Protein AF-A0A3R9RUP5-F1 (afdb_monomer_lite)

InterPro domains:
  IPR029063 S-adenosyl-L-methionine-dependent methyltransferase superfamily [SSF53335] (45-100)

pLDDT: mean 88.04, std 11.32, range [50.66, 97.75]

Secondary structure (DSSP, 8-state):
-EEEEEGGGHHHHHHHHHHHHTTT---EEEEES--SHHHHHH--SSEEEEETTEEEEEETTEEEPPTHHHHHHHHTT--HHHHHHHHHTTTTSPP-----

Foldseek 3Di:
DEEEEEPVCVVLVVVVQVVCVVVVHHYDYDYDNDDDLVVLCVVQDWYWYQDPVGIFTHHRSDTDDPCVVVCVVVVVPDDPVRVVVCVVVVVVDDDPDDDD

Radius of gyration: 17.99 Å; chains: 1; bounding box: 48×37×36 Å

Sequence (100 aa):
MHMYFEVDFQEQAQHYQAVLHSRGVTVDLQPIEKLNARFLRLNPDLALCVDENGLWLSANGMKMQPDWKAEIPRLKRASLKSEMIARACQLGEKPVLVDA

Organism: Acinetobacter baumannii (NCBI:txid470)

Structure (mmCIF, N/CA/C/O backbone):
data_AF-A0A3R9RUP5-F1
#
_entry.id   AF-A0A3R9RUP5-F1
#
loop_
_atom_site.group_PDB
_atom_site.id
_atom_site.type_symbol
_atom_site.label_atom_id
_atom_site.label_alt_id
_atom_site.label_comp_id
_atom_site.label_asym_id
_atom_site.label_entity_id
_atom_site.label_seq_id
_atom_site.pdbx_PDB_ins_code
_atom_site.Cartn_x
_atom_site.Cartn_y
_atom_site.Cartn_z
_atom_site.occupancy
_atom_site.B_iso_or_equiv
_atom_site.auth_seq_id
_atom_site.auth_comp_id
_atom_site.auth_asym_id
_atom_site.auth_atom_id
_atom_site.pdbx_PDB_model_num
ATOM 1 N N . MET A 1 1 ? 5.775 -9.198 6.602 1.00 88.94 1 MET A N 1
ATOM 2 C CA . MET A 1 1 ? 5.273 -8.445 5.420 1.00 88.94 1 MET A CA 1
ATOM 3 C C . MET A 1 1 ? 6.171 -7.236 5.263 1.00 88.94 1 MET A C 1
ATOM 5 O O . MET A 1 1 ? 6.443 -6.609 6.275 1.00 88.94 1 MET A O 1
ATOM 9 N N . HIS A 1 2 ? 6.646 -6.911 4.063 1.00 95.81 2 HIS A N 1
ATOM 10 C CA . HIS A 1 2 ? 7.578 -5.790 3.884 1.00 95.81 2 HIS A CA 1
ATOM 11 C C . HIS A 1 2 ? 6.851 -4.452 3.734 1.00 95.81 2 HIS A C 1
ATOM 13 O O . HIS A 1 2 ? 5.769 -4.396 3.149 1.00 95.81 2 HIS A O 1
ATOM 19 N N . MET A 1 3 ? 7.456 -3.383 4.250 1.00 97.12 3 MET A N 1
ATOM 20 C CA . MET A 1 3 ? 7.076 -1.999 3.971 1.00 97.12 3 MET A CA 1
ATOM 21 C C . MET A 1 3 ? 8.266 -1.257 3.380 1.00 97.12 3 MET A C 1
ATOM 23 O O . MET A 1 3 ? 9.240 -0.989 4.082 1.00 97.12 3 MET A O 1
ATOM 27 N N . TYR A 1 4 ? 8.162 -0.917 2.101 1.00 97.50 4 TYR A N 1
ATOM 28 C CA . TYR A 1 4 ? 9.166 -0.135 1.393 1.00 97.50 4 TYR A CA 1
ATOM 29 C C . TYR A 1 4 ? 8.923 1.361 1.578 1.00 97.50 4 TYR A C 1
ATOM 31 O O . TYR A 1 4 ? 7.787 1.822 1.482 1.00 97.50 4 TYR A O 1
ATOM 39 N N . PHE A 1 5 ? 9.977 2.130 1.817 1.00 97.44 5 PHE A N 1
ATOM 40 C CA . PHE A 1 5 ? 9.887 3.584 1.954 1.00 97.44 5 PHE A CA 1
ATOM 41 C C . PHE A 1 5 ? 11.204 4.242 1.548 1.00 97.44 5 PHE A C 1
ATOM 43 O O . PHE A 1 5 ? 12.274 3.663 1.732 1.00 97.44 5 PHE A O 1
ATOM 50 N N . GLU A 1 6 ? 11.128 5.448 0.992 1.00 97.12 6 GLU A N 1
ATOM 51 C CA . GLU A 1 6 ? 12.314 6.291 0.803 1.00 97.12 6 GLU A CA 1
ATOM 52 C C . GLU A 1 6 ? 12.716 6.905 2.149 1.00 97.12 6 GLU A C 1
ATOM 54 O O . GLU A 1 6 ? 11.858 7.133 3.002 1.00 97.12 6 GLU A O 1
ATOM 59 N N . VAL A 1 7 ? 14.014 7.154 2.357 1.00 94.50 7 VAL A N 1
ATOM 60 C CA . VAL A 1 7 ? 14.570 7.597 3.656 1.00 94.50 7 VAL A CA 1
ATOM 61 C C . VAL A 1 7 ? 13.874 8.856 4.189 1.00 94.50 7 VAL A C 1
ATOM 63 O O . VAL A 1 7 ? 13.637 8.960 5.392 1.00 94.50 7 VAL A O 1
ATOM 66 N N . ASP A 1 8 ? 13.448 9.750 3.295 1.00 96.44 8 ASP A N 1
ATOM 67 C CA . ASP A 1 8 ? 12.707 10.972 3.628 1.00 96.44 8 ASP A CA 1
ATOM 68 C C . ASP A 1 8 ? 11.365 10.699 4.342 1.00 96.44 8 ASP A C 1
ATOM 70 O O . ASP A 1 8 ? 10.857 11.557 5.061 1.00 96.44 8 ASP A O 1
ATOM 74 N N . PHE A 1 9 ? 10.802 9.492 4.206 1.00 97.00 9 PHE A N 1
ATOM 75 C CA . PHE A 1 9 ? 9.533 9.077 4.819 1.00 97.00 9 PHE A CA 1
ATOM 76 C C . PHE A 1 9 ? 9.710 8.131 6.017 1.00 97.00 9 PHE A C 1
ATOM 78 O O . PHE A 1 9 ? 8.756 7.467 6.434 1.00 97.00 9 PHE A O 1
ATOM 85 N N . GLN A 1 10 ? 10.911 8.048 6.596 1.00 96.69 10 GLN A N 1
ATOM 86 C CA . GLN A 1 10 ? 11.211 7.119 7.689 1.00 96.69 10 GLN A CA 1
ATOM 87 C C . GLN A 1 10 ? 10.294 7.293 8.910 1.00 96.69 10 GLN A C 1
ATOM 89 O O . GLN A 1 10 ? 9.775 6.301 9.425 1.00 96.69 10 GLN A O 1
ATOM 94 N N . GLU A 1 11 ? 10.065 8.526 9.371 1.00 97.19 11 GLU A N 1
ATOM 95 C CA . GLU A 1 11 ? 9.184 8.784 10.523 1.00 97.19 11 GLU A CA 1
ATOM 96 C C . GLU A 1 11 ? 7.753 8.300 10.256 1.00 97.19 11 GLU A C 1
ATOM 98 O O . GLU A 1 11 ? 7.114 7.682 11.111 1.00 97.19 11 GLU A O 1
ATOM 103 N N . GLN A 1 12 ? 7.261 8.514 9.0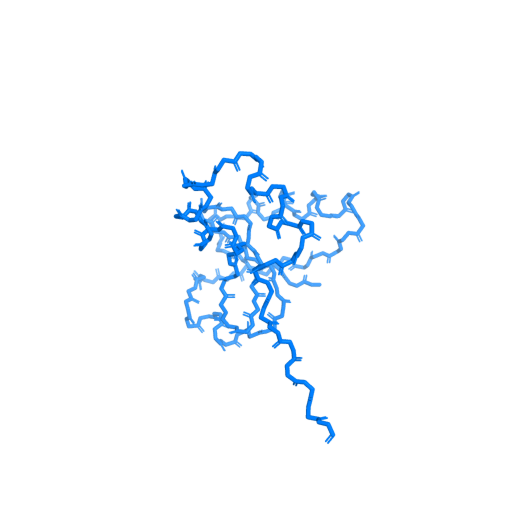35 1.00 97.00 12 GLN A N 1
ATOM 104 C CA . GLN A 1 12 ? 5.933 8.081 8.621 1.00 97.00 12 GLN A CA 1
ATOM 105 C C . GLN A 1 12 ? 5.836 6.551 8.523 1.00 97.00 12 GLN A C 1
ATOM 107 O O . GLN A 1 12 ? 4.840 5.965 8.954 1.00 97.00 12 GLN A O 1
ATOM 112 N N . ALA A 1 13 ? 6.878 5.885 8.022 1.00 97.38 13 ALA A N 1
ATOM 113 C CA . ALA A 1 13 ? 6.952 4.428 7.987 1.00 97.38 13 ALA A CA 1
ATOM 114 C C . ALA A 1 13 ? 6.945 3.820 9.401 1.00 97.38 13 ALA A C 1
ATOM 116 O O . ALA A 1 13 ? 6.189 2.884 9.667 1.00 97.38 13 ALA A O 1
ATOM 117 N N . GLN A 1 14 ? 7.705 4.396 10.338 1.00 97.75 14 GLN A N 1
ATOM 118 C CA . GLN A 1 14 ? 7.698 3.987 11.748 1.00 97.75 14 GLN A CA 1
ATOM 119 C C . GLN A 1 14 ? 6.332 4.212 12.407 1.00 97.75 14 GLN A C 1
ATOM 121 O O . GLN A 1 14 ? 5.836 3.337 13.122 1.00 97.75 14 GLN A O 1
ATOM 126 N N . HIS A 1 15 ? 5.683 5.345 12.122 1.00 97.75 15 HIS A N 1
ATOM 127 C CA . HIS A 1 15 ? 4.324 5.610 12.584 1.00 97.75 15 HIS A CA 1
ATOM 128 C C . HIS A 1 15 ? 3.351 4.518 12.112 1.00 97.75 15 HIS A C 1
ATOM 130 O O . HIS A 1 15 ? 2.648 3.917 12.929 1.00 97.75 15 HIS A O 1
ATOM 136 N N . TYR A 1 16 ? 3.339 4.201 10.813 1.00 97.50 16 TYR A N 1
ATOM 137 C CA . TYR A 1 16 ? 2.466 3.153 10.282 1.00 97.50 16 TYR A CA 1
ATOM 138 C C . TYR A 1 16 ? 2.818 1.761 10.809 1.00 97.50 16 TYR A C 1
ATOM 140 O O . TYR A 1 16 ? 1.906 0.981 11.084 1.00 97.50 16 TYR A O 1
ATOM 148 N N . GLN A 1 17 ? 4.100 1.453 11.015 1.00 97.62 17 GLN A N 1
ATOM 149 C CA . GLN A 1 17 ? 4.519 0.200 11.641 1.00 97.62 17 GLN A CA 1
ATOM 150 C C . GLN A 1 17 ? 3.918 0.056 13.046 1.00 97.62 17 GLN A C 1
ATOM 152 O O . GLN A 1 17 ? 3.330 -0.981 13.347 1.00 97.62 17 GLN A O 1
ATOM 157 N N . ALA A 1 18 ? 3.989 1.095 13.884 1.00 97.50 18 ALA A N 1
ATOM 158 C CA . ALA A 1 18 ? 3.409 1.073 15.228 1.00 97.50 18 ALA A CA 1
ATOM 159 C C . ALA A 1 18 ? 1.877 0.915 15.198 1.00 97.50 18 ALA A C 1
ATOM 161 O O . ALA A 1 18 ? 1.303 0.106 15.936 1.00 97.50 18 ALA A O 1
ATOM 162 N N . VAL A 1 19 ? 1.208 1.645 14.300 1.00 97.50 19 VAL A N 1
ATOM 163 C CA . VAL A 1 19 ? -0.244 1.568 14.073 1.00 97.50 19 VAL A CA 1
ATOM 164 C C . VAL A 1 19 ? -0.663 0.157 13.639 1.00 97.50 19 VAL A C 1
ATOM 166 O O . VAL A 1 19 ? -1.655 -0.369 14.151 1.00 97.50 19 VAL A O 1
ATOM 169 N N . LEU A 1 20 ? 0.078 -0.489 12.740 1.00 96.31 20 LEU A N 1
ATOM 170 C CA . LEU A 1 20 ? -0.200 -1.857 12.289 1.00 96.31 20 LEU A CA 1
ATOM 171 C C . LEU A 1 20 ? 0.107 -2.891 13.376 1.00 96.31 20 LEU A C 1
ATOM 173 O O . LEU A 1 20 ? -0.713 -3.775 13.625 1.00 96.31 20 LEU A O 1
ATOM 177 N N . HIS A 1 21 ? 1.209 -2.718 14.101 1.00 97.06 21 HIS A N 1
ATOM 178 C CA . HIS A 1 21 ? 1.582 -3.588 15.211 1.00 97.06 21 HIS A CA 1
ATOM 179 C C . HIS A 1 21 ? 0.514 -3.592 16.315 1.00 97.06 21 HIS A C 1
ATOM 181 O O . HIS A 1 21 ? 0.119 -4.655 16.787 1.00 97.06 21 HIS A O 1
ATOM 187 N N . SER A 1 22 ? -0.052 -2.428 16.666 1.00 96.94 22 SER A N 1
ATOM 188 C CA . SER A 1 22 ? -1.178 -2.342 17.619 1.00 96.94 22 SER A CA 1
ATOM 189 C C . SER A 1 22 ? -2.439 -3.107 17.186 1.00 96.94 22 SER A C 1
ATOM 191 O O . SER A 1 22 ? -3.294 -3.402 18.017 1.00 96.94 22 SER A O 1
ATOM 193 N N . ARG A 1 23 ? -2.552 -3.451 15.896 1.00 96.38 23 ARG A N 1
ATOM 194 C CA . ARG A 1 23 ? -3.637 -4.259 15.316 1.00 96.38 23 ARG A CA 1
ATOM 195 C C . ARG A 1 23 ? -3.232 -5.722 15.093 1.00 96.38 23 ARG A C 1
ATOM 197 O O . ARG A 1 23 ? -3.961 -6.454 14.432 1.00 96.38 23 ARG A O 1
ATOM 204 N N . GLY A 1 24 ? -2.080 -6.144 15.618 1.00 96.06 24 GLY A N 1
ATOM 205 C CA . GLY A 1 24 ? -1.556 -7.504 15.473 1.00 96.06 24 GLY A CA 1
ATOM 206 C C . GLY A 1 24 ? -0.905 -7.788 14.117 1.00 96.06 24 GLY A C 1
ATOM 207 O O . GLY A 1 24 ? -0.717 -8.950 13.769 1.00 96.06 24 GLY A O 1
ATOM 208 N N . VAL A 1 25 ? -0.570 -6.753 13.339 1.00 95.19 25 VAL A N 1
ATOM 209 C CA . VAL A 1 25 ? 0.081 -6.902 12.033 1.00 95.19 25 VAL A CA 1
ATOM 210 C C . VAL A 1 25 ? 1.563 -6.560 12.151 1.00 95.19 25 VAL A C 1
ATOM 212 O O . VAL A 1 25 ? 1.929 -5.406 12.372 1.00 95.19 25 VAL A O 1
ATOM 215 N N . THR A 1 26 ? 2.424 -7.558 11.955 1.00 95.25 26 THR A N 1
ATOM 216 C CA . THR A 1 26 ? 3.882 -7.378 11.952 1.00 95.25 26 THR A CA 1
ATOM 217 C C . THR A 1 26 ? 4.381 -7.007 10.561 1.00 95.25 26 THR A C 1
ATOM 219 O O . THR A 1 26 ? 4.098 -7.693 9.571 1.00 95.25 26 THR A O 1
ATOM 222 N N . VAL A 1 27 ? 5.148 -5.920 10.490 1.00 95.69 27 VAL A N 1
ATOM 223 C CA . VAL A 1 27 ? 5.681 -5.384 9.238 1.00 95.69 27 VAL A CA 1
ATOM 224 C C . VAL A 1 27 ? 7.156 -5.052 9.388 1.00 95.69 27 VAL A C 1
ATOM 226 O O . VAL A 1 27 ? 7.555 -4.391 10.348 1.00 95.69 27 VAL A O 1
ATOM 229 N N . ASP A 1 28 ? 7.939 -5.481 8.407 1.00 96.94 28 ASP A N 1
ATOM 230 C CA . ASP A 1 28 ? 9.379 -5.283 8.340 1.00 96.94 28 ASP A CA 1
ATOM 231 C C . ASP A 1 28 ? 9.669 -4.042 7.498 1.00 96.94 28 ASP A C 1
ATOM 233 O O . ASP A 1 28 ? 9.365 -3.996 6.303 1.00 96.94 28 ASP A O 1
ATOM 237 N N . LEU A 1 29 ? 10.246 -3.024 8.132 1.00 97.44 29 LEU A N 1
ATOM 238 C CA . LEU A 1 29 ? 10.644 -1.786 7.473 1.00 97.44 29 LEU A CA 1
ATOM 239 C C . LEU A 1 29 ? 11.843 -2.044 6.553 1.00 97.44 29 LEU A C 1
ATOM 241 O O . LEU A 1 29 ? 12.851 -2.598 6.987 1.00 97.44 29 LEU A O 1
ATOM 245 N N . GLN A 1 30 ? 11.727 -1.649 5.287 1.00 97.12 30 GLN A N 1
ATOM 246 C CA . GLN A 1 30 ? 12.758 -1.790 4.261 1.00 97.12 30 GLN A CA 1
ATOM 247 C C . GLN A 1 30 ? 13.024 -0.422 3.608 1.00 97.12 30 GLN A C 1
ATOM 249 O O . GLN A 1 30 ? 12.276 -0.025 2.709 1.00 97.12 30 GLN A O 1
ATOM 254 N N . PRO A 1 31 ? 14.052 0.325 4.050 1.00 96.62 31 PRO A N 1
ATOM 255 C CA . PRO A 1 31 ? 14.422 1.574 3.398 1.00 96.62 31 PRO A CA 1
ATOM 256 C C . PRO A 1 31 ? 14.952 1.288 1.988 1.00 96.62 31 PRO A C 1
ATOM 258 O O . PRO A 1 31 ? 15.732 0.357 1.782 1.00 96.62 31 PRO A O 1
ATOM 261 N N . ILE A 1 32 ? 14.529 2.091 1.016 1.00 96.12 32 ILE A N 1
ATOM 262 C CA . ILE A 1 32 ? 14.929 1.981 -0.389 1.00 96.12 32 ILE A CA 1
ATOM 263 C C . ILE A 1 32 ? 15.362 3.342 -0.932 1.00 96.12 32 ILE A C 1
ATOM 265 O O . ILE A 1 32 ? 14.980 4.383 -0.407 1.00 96.12 32 ILE A O 1
ATOM 269 N N . GLU A 1 33 ? 16.144 3.340 -2.011 1.00 94.19 33 GLU A N 1
ATOM 270 C CA . GLU A 1 33 ? 16.607 4.587 -2.634 1.00 94.19 33 GLU A CA 1
ATOM 271 C C . GLU A 1 33 ? 15.479 5.357 -3.321 1.00 94.19 33 GLU A C 1
ATOM 273 O O . GLU A 1 33 ? 15.445 6.581 -3.262 1.00 94.19 33 GLU A O 1
ATOM 278 N N . LYS A 1 34 ? 14.593 4.650 -4.036 1.00 94.69 34 LYS A N 1
ATOM 279 C CA . LYS A 1 34 ? 13.520 5.280 -4.808 1.00 94.69 34 LYS A CA 1
ATOM 280 C C . LYS A 1 34 ? 12.356 4.341 -5.081 1.00 94.69 34 LYS A C 1
ATOM 282 O O . LYS A 1 34 ? 12.521 3.293 -5.713 1.00 94.69 34 LYS A O 1
ATOM 287 N N . LEU A 1 35 ? 11.156 4.773 -4.724 1.00 93.62 35 LEU A N 1
ATOM 288 C CA . LEU A 1 35 ? 9.913 4.053 -4.932 1.00 93.62 35 LEU A CA 1
ATOM 289 C C . LEU A 1 35 ? 9.301 4.415 -6.291 1.00 93.62 35 LEU A C 1
ATOM 291 O O . LEU A 1 35 ? 8.544 5.371 -6.442 1.00 93.62 35 LEU A O 1
ATOM 295 N N . ASN A 1 36 ? 9.612 3.627 -7.320 1.00 93.50 36 ASN A N 1
ATOM 296 C CA . ASN A 1 36 ? 9.135 3.867 -8.685 1.00 93.50 36 ASN A CA 1
ATOM 297 C C . ASN A 1 36 ? 8.603 2.593 -9.366 1.00 93.50 36 ASN A C 1
ATOM 299 O O . ASN A 1 36 ? 8.743 1.479 -8.863 1.00 93.50 36 ASN A O 1
ATOM 303 N N . ALA A 1 37 ? 8.021 2.744 -10.560 1.00 91.50 37 ALA A N 1
ATOM 304 C CA . ALA A 1 37 ? 7.461 1.625 -11.325 1.00 91.50 37 ALA A CA 1
ATOM 305 C C . ALA A 1 37 ? 8.495 0.548 -11.711 1.00 91.50 37 ALA A C 1
ATOM 307 O O . ALA A 1 37 ? 8.131 -0.593 -11.986 1.00 91.50 37 ALA A O 1
ATOM 308 N N . ARG A 1 38 ? 9.791 0.882 -11.777 1.00 94.94 38 ARG A N 1
ATOM 309 C CA . ARG A 1 38 ? 10.847 -0.118 -11.985 1.00 94.94 38 ARG A CA 1
ATOM 310 C C . ARG A 1 38 ? 11.072 -0.926 -10.708 1.00 94.94 38 ARG A C 1
ATOM 312 O O . ARG A 1 38 ? 11.102 -2.145 -10.799 1.00 94.94 38 ARG A O 1
ATOM 319 N N . PHE A 1 39 ? 11.182 -0.264 -9.557 1.00 95.12 39 PHE A N 1
ATOM 320 C CA . PHE A 1 39 ? 11.327 -0.922 -8.259 1.00 95.12 39 PHE A CA 1
ATOM 321 C C . PHE A 1 39 ? 10.172 -1.892 -7.991 1.00 95.12 39 PHE A C 1
ATOM 323 O O . PHE A 1 39 ? 10.412 -3.052 -7.674 1.00 95.12 39 PHE A O 1
ATOM 330 N N . LEU A 1 40 ? 8.931 -1.444 -8.202 1.00 92.94 40 LEU A N 1
ATOM 331 C CA . LEU A 1 40 ? 7.747 -2.274 -7.978 1.00 92.94 40 LEU A CA 1
ATOM 332 C C . LEU A 1 40 ? 7.750 -3.509 -8.886 1.00 92.94 40 LEU A C 1
ATOM 334 O O . LEU A 1 40 ? 7.558 -4.616 -8.410 1.00 92.94 40 LEU A O 1
ATOM 338 N N . ARG A 1 41 ? 8.060 -3.365 -10.180 1.00 93.50 41 ARG A N 1
ATOM 339 C CA . ARG A 1 41 ? 8.156 -4.520 -11.094 1.00 93.50 41 ARG A CA 1
ATOM 340 C C . ARG A 1 41 ? 9.231 -5.537 -10.698 1.00 93.50 41 ARG A C 1
ATOM 342 O O . ARG A 1 41 ? 9.088 -6.703 -11.042 1.00 93.50 41 ARG A O 1
ATOM 349 N N . LEU A 1 42 ? 10.289 -5.105 -10.008 1.00 94.31 42 LEU A N 1
ATOM 350 C CA . LEU A 1 42 ? 11.327 -5.994 -9.473 1.00 94.31 42 LEU A CA 1
ATOM 351 C C . LEU A 1 42 ? 10.928 -6.650 -8.143 1.00 94.31 42 LEU A C 1
ATOM 353 O O . LEU A 1 42 ? 11.526 -7.654 -7.775 1.00 94.31 42 LEU A O 1
ATOM 357 N N . ASN A 1 43 ? 9.918 -6.113 -7.454 1.00 92.25 43 ASN A N 1
ATOM 358 C CA . ASN A 1 43 ? 9.381 -6.624 -6.194 1.00 92.25 43 ASN A CA 1
ATOM 359 C C . ASN A 1 43 ? 7.862 -6.841 -6.350 1.00 92.25 43 ASN A C 1
ATOM 361 O O . ASN A 1 43 ? 7.069 -6.054 -5.829 1.00 92.25 43 ASN A O 1
ATOM 365 N N . PRO A 1 44 ? 7.437 -7.851 -7.135 1.00 89.94 44 PRO A N 1
ATOM 366 C CA . PRO A 1 44 ? 6.033 -8.037 -7.494 1.00 89.94 44 PRO A CA 1
ATOM 367 C C . PRO A 1 44 ? 5.173 -8.597 -6.353 1.00 89.94 44 PRO A C 1
ATOM 369 O O . P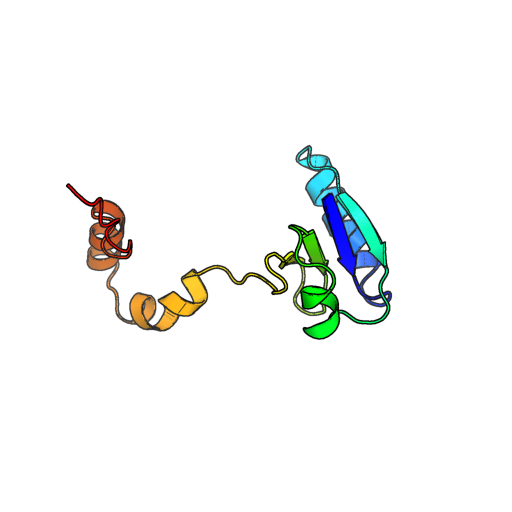RO A 1 44 ? 3.946 -8.604 -6.476 1.00 89.94 44 PRO A O 1
ATOM 372 N N . ASP A 1 45 ? 5.796 -9.064 -5.275 1.00 92.38 45 ASP A N 1
ATOM 373 C CA . ASP A 1 45 ? 5.111 -9.650 -4.130 1.00 92.38 45 ASP A CA 1
ATOM 374 C C . ASP A 1 45 ? 4.240 -8.629 -3.387 1.00 92.38 45 ASP A C 1
ATOM 376 O O . ASP A 1 45 ? 4.384 -7.411 -3.519 1.00 92.38 45 ASP A O 1
ATOM 380 N N . LEU A 1 46 ? 3.308 -9.145 -2.585 1.00 91.31 46 LEU A N 1
ATOM 381 C CA . LEU A 1 46 ? 2.449 -8.324 -1.743 1.00 91.31 46 LEU A CA 1
ATOM 382 C C . LEU A 1 46 ? 3.282 -7.599 -0.675 1.00 91.31 46 LEU A C 1
ATOM 384 O O . LEU A 1 46 ? 3.845 -8.225 0.226 1.00 91.31 46 LEU A O 1
ATOM 388 N N . ALA A 1 47 ? 3.302 -6.274 -0.741 1.00 94.25 47 ALA A N 1
ATOM 389 C CA . ALA A 1 47 ? 4.028 -5.423 0.193 1.00 94.25 47 ALA A CA 1
ATOM 390 C C . ALA A 1 47 ? 3.277 -4.117 0.466 1.00 94.25 47 ALA A C 1
ATOM 392 O O . ALA A 1 47 ? 2.387 -3.712 -0.285 1.00 94.25 47 ALA A O 1
ATOM 393 N N . LEU A 1 48 ? 3.661 -3.428 1.534 1.00 95.81 48 LEU A N 1
ATOM 394 C CA . LEU A 1 48 ? 3.274 -2.047 1.785 1.00 95.81 48 LEU A CA 1
ATOM 395 C C . LEU A 1 48 ? 4.323 -1.092 1.218 1.00 95.81 48 LEU A C 1
ATOM 397 O O . LEU A 1 48 ? 5.500 -1.431 1.096 1.00 95.81 48 LEU A O 1
ATOM 401 N N . CYS A 1 49 ? 3.897 0.118 0.889 1.00 95.19 49 CYS A N 1
ATOM 402 C CA . CYS A 1 49 ? 4.778 1.192 0.459 1.00 95.19 49 CYS A CA 1
ATOM 403 C C . CYS A 1 49 ? 4.380 2.499 1.141 1.00 95.19 49 CYS A C 1
ATOM 405 O O . CYS A 1 49 ? 3.188 2.768 1.278 1.00 95.19 49 CYS A O 1
ATOM 407 N N . VAL A 1 50 ? 5.355 3.320 1.521 1.00 95.50 50 VAL A N 1
ATOM 408 C CA . VAL A 1 50 ? 5.124 4.677 2.029 1.00 95.50 50 VAL A CA 1
ATOM 409 C C . VAL A 1 50 ? 5.769 5.677 1.081 1.00 95.50 50 VAL A C 1
ATOM 411 O O . VAL A 1 50 ? 6.927 5.514 0.697 1.00 95.50 50 VAL A O 1
ATOM 414 N N . ASP A 1 51 ? 4.990 6.674 0.676 1.00 93.44 51 ASP A N 1
ATOM 415 C CA . ASP A 1 51 ? 5.418 7.792 -0.163 1.00 93.44 51 ASP A CA 1
ATOM 416 C C . ASP A 1 51 ? 4.835 9.116 0.353 1.00 93.44 51 ASP A C 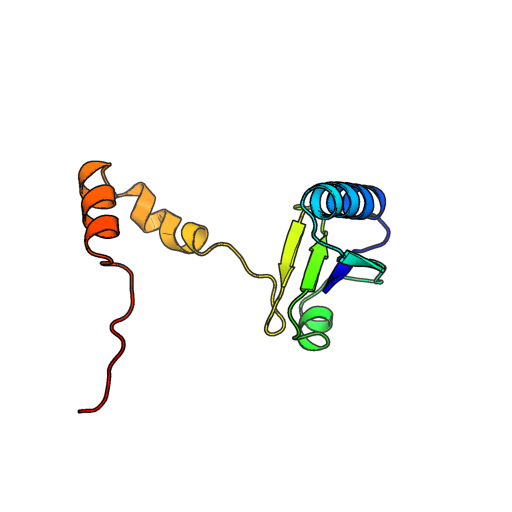1
ATOM 418 O O . ASP A 1 51 ? 4.183 9.152 1.399 1.00 93.44 51 ASP A O 1
ATOM 422 N N . GLU A 1 52 ? 5.013 10.199 -0.403 1.00 92.56 52 GLU A N 1
ATOM 423 C CA . GLU A 1 52 ? 4.516 11.532 -0.058 1.00 92.56 52 GLU A CA 1
ATOM 424 C C . GLU A 1 52 ? 2.990 11.615 0.136 1.00 92.56 52 GLU A C 1
ATOM 426 O O . GLU A 1 52 ? 2.494 12.530 0.792 1.00 92.56 52 GLU A O 1
ATOM 431 N N . ASN A 1 53 ? 2.234 10.662 -0.414 1.00 89.56 53 ASN A N 1
ATOM 432 C CA . ASN A 1 53 ? 0.779 10.567 -0.298 1.00 89.56 53 ASN A CA 1
ATOM 433 C C . ASN A 1 53 ? 0.338 9.635 0.848 1.00 89.56 53 ASN A C 1
ATOM 435 O O . ASN A 1 53 ? -0.861 9.523 1.118 1.00 89.56 53 ASN A O 1
ATOM 439 N N . GLY A 1 54 ? 1.280 8.975 1.527 1.00 92.06 54 GLY A N 1
ATOM 440 C CA . GLY A 1 54 ? 1.043 8.118 2.682 1.00 92.06 54 GLY A CA 1
ATOM 441 C C . GLY A 1 54 ? 1.217 6.629 2.400 1.00 92.06 54 GLY A C 1
ATOM 442 O O . GLY A 1 54 ? 2.132 6.212 1.694 1.00 92.06 54 GLY A O 1
ATOM 443 N N . LEU A 1 55 ? 0.373 5.809 3.033 1.00 93.44 55 LEU A N 1
ATOM 444 C CA . LEU A 1 55 ? 0.480 4.350 3.004 1.00 93.44 55 LEU A CA 1
ATOM 445 C C . LEU A 1 55 ? -0.281 3.737 1.824 1.00 93.44 55 LEU A C 1
ATOM 447 O O . LEU A 1 55 ? -1.480 3.961 1.657 1.00 93.44 55 LEU A O 1
ATOM 451 N N . TRP A 1 56 ? 0.394 2.861 1.088 1.00 93.12 56 TRP A N 1
ATOM 452 C CA . TRP A 1 56 ? -0.148 2.128 -0.049 1.00 93.12 56 TRP A CA 1
ATOM 453 C C . TRP A 1 56 ? 0.039 0.625 0.107 1.00 93.12 56 TRP A C 1
ATOM 455 O O . TRP A 1 56 ? 1.024 0.158 0.678 1.00 93.12 56 TRP A O 1
ATOM 465 N N . LEU A 1 57 ? -0.882 -0.132 -0.487 1.00 92.75 57 LEU A N 1
ATOM 466 C CA . LEU A 1 57 ? -0.670 -1.540 -0.791 1.00 92.75 57 LEU A CA 1
ATOM 467 C C . LEU A 1 57 ? -0.010 -1.650 -2.167 1.00 92.75 57 LEU A C 1
ATOM 469 O O . LEU A 1 57 ? -0.360 -0.913 -3.086 1.00 92.75 57 LEU A O 1
ATOM 473 N N . SER A 1 58 ? 0.916 -2.580 -2.327 1.00 92.38 58 SER A N 1
ATOM 474 C CA . SER A 1 58 ? 1.553 -2.900 -3.600 1.00 92.38 58 SER A CA 1
ATOM 475 C C . SER A 1 58 ? 1.536 -4.403 -3.830 1.00 92.38 58 SER A C 1
ATOM 477 O O . SER A 1 58 ? 1.707 -5.178 -2.893 1.00 92.38 58 SER A O 1
ATOM 479 N N . ALA A 1 59 ? 1.263 -4.802 -5.064 1.00 90.81 59 ALA A N 1
ATOM 480 C CA . ALA A 1 59 ? 1.241 -6.190 -5.507 1.00 90.81 59 ALA A CA 1
ATOM 481 C C . ALA A 1 59 ? 1.340 -6.210 -7.033 1.00 90.81 59 ALA A C 1
ATOM 483 O O . ALA A 1 59 ? 1.026 -5.212 -7.683 1.00 90.81 59 ALA A O 1
ATOM 484 N N . ASN A 1 60 ? 1.755 -7.332 -7.620 1.00 89.56 60 ASN A N 1
ATOM 485 C CA . ASN A 1 60 ? 1.871 -7.509 -9.072 1.00 89.56 60 ASN A CA 1
ATOM 486 C C . ASN A 1 60 ? 2.670 -6.382 -9.753 1.00 89.56 60 ASN A C 1
ATOM 488 O O . ASN A 1 60 ? 2.369 -5.950 -10.866 1.00 89.56 60 ASN A O 1
ATOM 492 N N . GLY A 1 61 ? 3.676 -5.865 -9.048 1.00 87.31 61 GLY A N 1
ATOM 493 C CA . GLY A 1 61 ? 4.554 -4.806 -9.524 1.00 87.31 61 GLY A CA 1
ATOM 494 C C . GLY A 1 61 ? 3.914 -3.427 -9.680 1.00 87.31 61 GLY A C 1
ATOM 495 O O . GLY A 1 61 ? 4.438 -2.594 -10.424 1.00 87.31 61 GLY A O 1
ATOM 496 N N . MET A 1 62 ? 2.812 -3.159 -8.976 1.00 89.81 62 MET A N 1
ATOM 497 C CA . MET A 1 62 ? 2.122 -1.868 -8.988 1.00 89.81 62 MET A CA 1
ATOM 498 C C . MET A 1 62 ? 1.63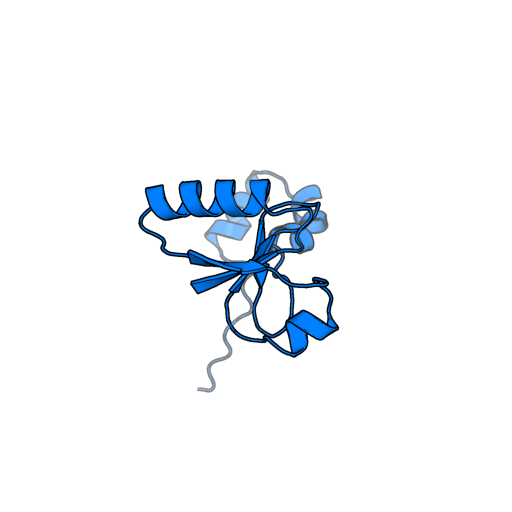3 -1.447 -7.597 1.00 89.81 62 MET A C 1
ATOM 500 O O . MET A 1 62 ? 1.369 -2.282 -6.735 1.00 89.81 62 MET A O 1
ATOM 504 N N . LYS A 1 63 ? 1.486 -0.131 -7.389 1.00 89.50 63 LYS A N 1
ATOM 505 C CA . LYS A 1 63 ? 0.733 0.416 -6.251 1.00 89.50 63 LYS A CA 1
ATOM 506 C C . LYS A 1 63 ? -0.751 0.191 -6.518 1.00 89.50 63 LYS A C 1
ATOM 508 O O . LYS A 1 63 ? -1.271 0.624 -7.546 1.00 89.50 63 LYS A O 1
ATOM 513 N N . MET A 1 64 ? -1.422 -0.463 -5.586 1.00 85.25 64 MET A N 1
ATOM 514 C CA . MET A 1 64 ? -2.853 -0.701 -5.636 1.00 85.25 64 MET A CA 1
ATOM 515 C C . MET A 1 64 ? -3.574 0.568 -5.200 1.00 85.25 64 MET A C 1
ATOM 517 O O . MET A 1 64 ? -3.309 1.119 -4.131 1.00 85.25 64 MET A O 1
ATOM 521 N N . GLN A 1 65 ? -4.503 1.028 -6.030 1.00 72.12 65 GLN A N 1
ATOM 522 C CA . GLN A 1 65 ? -5.461 2.048 -5.629 1.00 72.12 65 GLN A CA 1
ATOM 523 C C . GLN A 1 65 ? -6.775 1.351 -5.296 1.00 72.12 65 GLN A C 1
ATOM 525 O O . GLN A 1 65 ? -7.145 0.394 -5.979 1.00 72.12 65 GLN A O 1
ATOM 530 N N . PRO A 1 66 ? -7.493 1.809 -4.265 1.00 68.44 66 PRO A N 1
ATOM 531 C CA . PRO A 1 66 ? -8.847 1.347 -4.049 1.00 68.44 66 PRO A CA 1
ATOM 532 C C . PRO A 1 66 ? -9.703 1.587 -5.298 1.00 68.44 66 PRO A C 1
ATOM 534 O O . PRO A 1 66 ? -9.690 2.680 -5.873 1.00 68.44 66 PRO A O 1
ATOM 537 N N . ASP A 1 67 ? -10.482 0.581 -5.679 1.00 68.94 67 ASP A N 1
ATOM 538 C CA . ASP A 1 67 ? -11.271 0.598 -6.915 1.00 68.94 67 ASP A CA 1
ATOM 539 C C . ASP A 1 67 ? -12.316 1.731 -6.947 1.00 68.94 67 ASP A C 1
ATOM 541 O O . ASP A 1 67 ? -12.680 2.245 -8.003 1.00 68.94 67 ASP A O 1
ATOM 545 N N . TRP A 1 68 ? -12.713 2.254 -5.777 1.00 65.75 68 TRP A N 1
ATOM 546 C CA . TRP A 1 68 ? -13.656 3.374 -5.695 1.00 65.75 68 TRP A CA 1
ATOM 547 C C . TRP A 1 68 ? -13.191 4.628 -6.447 1.00 65.75 68 TRP A C 1
ATOM 549 O O . TRP A 1 68 ? -14.027 5.445 -6.827 1.00 65.75 68 TRP A O 1
ATOM 559 N N . LYS A 1 69 ? -11.882 4.788 -6.699 1.00 69.31 69 LYS A N 1
ATOM 560 C CA . LYS A 1 69 ? -11.364 5.889 -7.517 1.00 69.31 69 LYS A CA 1
ATOM 561 C C . LYS A 1 69 ? -11.771 5.760 -8.988 1.00 69.31 69 LYS A C 1
ATOM 563 O O . LYS A 1 69 ? -12.125 6.768 -9.600 1.00 69.31 69 LYS A O 1
ATOM 568 N N . ALA A 1 70 ? -11.763 4.545 -9.539 1.00 70.81 70 ALA A N 1
ATOM 569 C CA . ALA A 1 70 ? -12.294 4.265 -10.874 1.00 70.81 70 ALA A CA 1
ATOM 570 C C . ALA A 1 70 ? -13.822 4.442 -10.908 1.00 70.81 70 ALA A C 1
ATOM 572 O O . ALA A 1 70 ? -14.378 4.906 -11.903 1.00 70.81 70 ALA A O 1
ATOM 573 N N . GLU A 1 71 ? -14.480 4.193 -9.776 1.00 78.31 71 GLU A N 1
ATOM 574 C CA . GLU A 1 71 ? -15.925 4.342 -9.612 1.00 78.31 71 GLU A CA 1
ATOM 575 C C . GLU A 1 71 ? -16.391 5.800 -9.431 1.00 78.31 71 GLU A C 1
ATOM 577 O O . GLU A 1 71 ? -17.590 6.069 -9.532 1.00 78.31 71 GLU A O 1
ATOM 582 N N . ILE A 1 72 ? -15.489 6.771 -9.207 1.00 82.88 72 ILE A N 1
ATOM 583 C CA . ILE A 1 72 ? -15.841 8.186 -8.950 1.00 82.88 72 ILE A CA 1
ATOM 584 C C . ILE A 1 72 ? -16.831 8.755 -9.984 1.00 82.88 72 ILE A C 1
ATOM 586 O O . ILE A 1 72 ? -17.820 9.366 -9.570 1.00 82.88 72 ILE A O 1
ATOM 590 N N . PRO A 1 73 ? -16.640 8.596 -11.311 1.00 84.44 73 PRO A N 1
ATOM 591 C CA . PRO A 1 73 ? -17.580 9.128 -12.296 1.00 84.44 73 PRO A CA 1
ATOM 592 C C . PRO A 1 73 ? -18.980 8.511 -12.189 1.00 84.44 73 PRO A C 1
ATOM 594 O O . PRO A 1 73 ? -19.970 9.204 -12.423 1.00 84.44 73 PRO A O 1
ATOM 597 N N . ARG A 1 74 ? -19.072 7.221 -11.836 1.00 86.38 74 ARG A N 1
ATOM 598 C CA . ARG A 1 74 ? -20.346 6.521 -11.629 1.00 86.38 74 ARG A CA 1
ATOM 599 C C . ARG A 1 74 ? -21.013 7.001 -10.344 1.00 86.38 74 ARG A C 1
ATOM 601 O O . ARG A 1 74 ? -22.174 7.401 -10.387 1.00 86.38 74 ARG A O 1
ATOM 608 N N . LEU A 1 75 ? -20.263 7.035 -9.243 1.00 83.31 75 LEU A N 1
ATOM 609 C CA . LEU A 1 75 ? -20.738 7.478 -7.931 1.00 83.31 75 LEU A CA 1
ATOM 610 C C . LEU A 1 75 ? -21.244 8.924 -7.961 1.00 83.31 75 LEU A C 1
ATOM 612 O O . LEU A 1 75 ? -22.304 9.202 -7.414 1.00 83.31 75 LEU A O 1
ATOM 616 N N . LYS A 1 76 ? -20.562 9.832 -8.675 1.00 87.94 76 LYS A N 1
ATOM 617 C CA . LYS A 1 76 ? -21.004 11.231 -8.848 1.00 87.94 76 LYS A CA 1
ATOM 618 C C . LYS A 1 76 ? -22.377 11.373 -9.513 1.00 87.94 76 LYS A C 1
ATOM 620 O O . LYS A 1 76 ? -23.036 12.388 -9.317 1.00 87.94 76 LYS A O 1
ATOM 625 N N . ARG A 1 77 ? -22.791 10.394 -10.324 1.00 88.38 77 ARG A N 1
ATOM 626 C CA . ARG A 1 77 ? -24.093 10.382 -11.011 1.00 88.38 77 ARG A CA 1
ATOM 627 C C . ARG A 1 77 ? -25.149 9.554 -10.278 1.00 88.38 77 ARG A C 1
ATOM 629 O O . ARG A 1 77 ? -26.323 9.634 -10.630 1.00 88.38 77 ARG A O 1
ATOM 636 N N . ALA A 1 78 ? -24.753 8.745 -9.300 1.00 86.94 78 ALA A N 1
ATOM 637 C CA . ALA A 1 78 ? -25.665 7.877 -8.575 1.00 86.94 78 ALA A CA 1
ATOM 638 C C . ALA A 1 78 ? -26.412 8.660 -7.484 1.00 86.94 78 ALA A C 1
ATOM 640 O O . ALA A 1 78 ? -25.816 9.359 -6.670 1.00 86.94 78 ALA A O 1
ATOM 641 N N . SER A 1 79 ? -27.733 8.491 -7.423 1.00 91.56 79 SER A N 1
ATOM 642 C CA . SER A 1 79 ? -28.500 8.812 -6.214 1.00 91.56 79 SER A CA 1
ATOM 643 C C . SER A 1 79 ? -28.232 7.768 -5.121 1.00 91.56 79 SER A C 1
ATOM 645 O O . SER A 1 79 ? -27.873 6.625 -5.425 1.00 91.56 79 SER A O 1
ATOM 647 N N . LEU A 1 80 ? -28.496 8.113 -3.855 1.00 88.19 80 LEU A N 1
ATOM 648 C CA . LEU A 1 80 ? -28.394 7.167 -2.735 1.00 88.19 80 LEU A CA 1
ATOM 649 C C . LEU A 1 80 ? -29.198 5.881 -2.997 1.00 88.19 80 LEU A C 1
ATOM 651 O O . LEU A 1 80 ? -28.674 4.781 -2.844 1.00 88.19 80 LEU A O 1
ATOM 655 N N . LYS A 1 81 ? -30.442 6.015 -3.478 1.00 92.81 81 LYS A N 1
ATOM 656 C CA . LYS A 1 81 ? -31.316 4.878 -3.805 1.00 92.81 81 LYS A CA 1
ATOM 657 C C . LYS A 1 81 ? -30.701 3.969 -4.874 1.00 92.81 81 LYS A C 1
ATOM 659 O O . LYS A 1 81 ? -30.704 2.753 -4.710 1.00 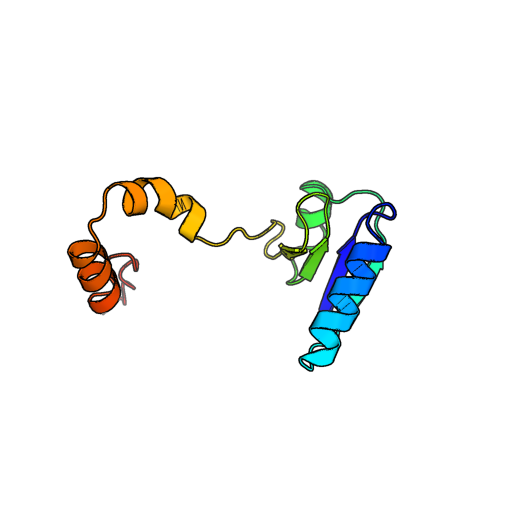92.81 81 LYS A O 1
ATOM 664 N N . SER A 1 82 ? -30.171 4.541 -5.957 1.00 88.62 82 SER A N 1
ATOM 665 C CA . SER A 1 82 ? -29.551 3.752 -7.032 1.00 88.62 82 SER A CA 1
ATOM 666 C C . SER A 1 82 ? -28.267 3.052 -6.585 1.00 88.62 82 SER A C 1
ATOM 668 O O . SER A 1 82 ? -28.032 1.923 -7.001 1.00 88.62 82 SER A O 1
ATOM 670 N N . GLU A 1 83 ? -27.466 3.674 -5.715 1.00 88.94 83 GLU A N 1
ATOM 671 C CA . GLU A 1 83 ? -26.255 3.039 -5.180 1.00 88.94 83 GLU A CA 1
ATOM 672 C C . GLU A 1 83 ? -26.594 1.892 -4.220 1.00 88.94 83 GLU A C 1
ATOM 674 O O . GLU A 1 83 ? -25.987 0.825 -4.299 1.00 88.94 83 GLU A O 1
ATOM 679 N N . MET A 1 84 ? -27.602 2.070 -3.357 1.00 87.50 84 MET A N 1
ATOM 680 C CA . MET A 1 84 ? -28.083 1.003 -2.473 1.00 87.50 84 MET A CA 1
ATOM 681 C C . MET A 1 84 ? -28.542 -0.227 -3.264 1.00 87.50 84 MET A C 1
ATOM 683 O O . MET A 1 84 ? -28.177 -1.345 -2.909 1.00 87.50 84 MET A O 1
ATOM 687 N N . ILE A 1 85 ? -29.288 -0.027 -4.358 1.00 86.88 85 ILE A N 1
ATOM 688 C CA . ILE A 1 85 ? -29.718 -1.121 -5.243 1.00 86.88 85 ILE A CA 1
ATOM 689 C C . ILE A 1 85 ? -28.510 -1.770 -5.927 1.00 86.88 85 ILE A C 1
ATOM 691 O O . ILE A 1 85 ? -28.388 -2.990 -5.912 1.00 86.88 85 ILE A O 1
ATOM 695 N N . ALA A 1 86 ? -27.590 -0.975 -6.485 1.00 85.56 86 ALA A N 1
ATOM 696 C CA . ALA A 1 86 ? -26.412 -1.504 -7.169 1.00 85.56 86 ALA A CA 1
ATOM 697 C C . ALA A 1 86 ? -25.540 -2.383 -6.262 1.00 85.56 86 ALA A C 1
ATOM 699 O O . ALA A 1 86 ? -25.063 -3.425 -6.709 1.00 85.56 86 ALA A O 1
ATOM 700 N N . ARG A 1 87 ? -25.385 -2.006 -4.985 1.00 83.75 87 ARG A N 1
ATOM 701 C CA . ARG A 1 87 ? -24.667 -2.809 -3.983 1.00 83.75 87 ARG A CA 1
ATOM 702 C C . ARG A 1 87 ? -25.424 -4.068 -3.587 1.00 83.75 87 ARG A C 1
ATOM 704 O O . ARG A 1 87 ? -24.823 -5.134 -3.546 1.00 83.75 87 ARG A O 1
ATOM 711 N N . ALA A 1 88 ? -26.725 -3.951 -3.315 1.00 86.31 88 ALA A N 1
ATOM 712 C CA . ALA A 1 88 ? -27.555 -5.095 -2.935 1.00 86.31 88 ALA A CA 1
ATOM 713 C C . ALA A 1 88 ? -27.609 -6.164 -4.037 1.00 86.31 88 ALA A C 1
ATOM 715 O O . ALA A 1 88 ? -27.723 -7.348 -3.741 1.00 86.31 88 ALA A O 1
ATOM 716 N N . CYS A 1 89 ? -27.505 -5.739 -5.295 1.00 84.00 89 CYS A N 1
ATOM 717 C CA . CYS A 1 89 ? -27.586 -6.606 -6.463 1.00 84.00 89 CYS A CA 1
ATOM 718 C C . CYS A 1 89 ? -26.227 -6.902 -7.120 1.00 84.00 89 CYS A C 1
ATOM 720 O O . CYS A 1 89 ? -26.227 -7.457 -8.213 1.00 84.00 89 CYS A O 1
ATOM 722 N N . GLN A 1 90 ? -25.096 -6.509 -6.513 1.00 79.81 90 GLN A N 1
ATOM 723 C CA . GLN A 1 90 ? -23.740 -6.745 -7.049 1.00 79.81 90 GLN A CA 1
ATOM 724 C C . GLN A 1 90 ? -23.582 -6.325 -8.526 1.00 79.81 90 GLN A C 1
ATOM 726 O O . GLN A 1 90 ? -22.821 -6.920 -9.281 1.00 79.81 90 GLN A O 1
ATOM 731 N N . LEU A 1 91 ? -24.278 -5.263 -8.958 1.00 72.94 91 LEU A N 1
ATOM 732 C CA . LEU A 1 91 ? -24.368 -4.882 -10.380 1.00 72.94 91 LEU A CA 1
ATOM 733 C C . LEU A 1 91 ? -23.026 -4.444 -11.001 1.00 72.94 91 LEU A C 1
ATOM 735 O O . LEU A 1 91 ? -22.957 -4.238 -12.210 1.00 72.94 91 LEU A O 1
ATOM 739 N N . GLY A 1 92 ? -21.985 -4.252 -10.184 1.00 68.81 92 GLY A N 1
ATOM 740 C CA . GLY A 1 92 ? -20.621 -3.940 -10.622 1.00 68.81 92 GLY A CA 1
ATOM 741 C C . GLY A 1 92 ? -19.692 -5.154 -10.737 1.00 68.81 92 GLY A C 1
ATOM 742 O O . GLY A 1 92 ? -18.587 -5.012 -11.256 1.00 68.81 92 GLY A O 1
ATOM 743 N N . GLU A 1 93 ? -20.101 -6.337 -10.270 1.00 71.75 93 GLU A N 1
ATOM 744 C CA . GLU A 1 93 ? -19.278 -7.542 -10.379 1.00 71.75 93 GLU A CA 1
ATOM 745 C C . GLU A 1 93 ? -19.342 -8.094 -11.807 1.00 71.75 93 GLU A C 1
ATOM 747 O O . GLU A 1 93 ? -20.412 -8.241 -12.402 1.00 71.75 93 GLU A O 1
ATOM 752 N N . LYS A 1 94 ? -18.175 -8.395 -12.390 1.00 60.44 94 LYS A N 1
ATOM 753 C CA . LYS A 1 94 ? -18.135 -9.104 -13.672 1.00 60.44 94 LYS A CA 1
ATOM 754 C C . LYS A 1 94 ? -18.715 -10.504 -13.457 1.00 60.44 94 LYS A C 1
ATOM 756 O O . LYS A 1 94 ? -18.272 -11.175 -12.524 1.00 60.44 94 LYS A O 1
ATOM 761 N N . PRO A 1 95 ? -19.642 -10.974 -14.311 1.00 61.12 95 PRO A N 1
ATOM 762 C CA . PRO A 1 95 ? -20.140 -12.334 -14.201 1.00 61.12 95 PRO A CA 1
ATOM 763 C C . PRO A 1 95 ? -18.965 -13.303 -14.324 1.00 61.12 95 PRO A C 1
ATOM 765 O O . PRO A 1 95 ? -18.175 -13.224 -15.270 1.00 61.12 95 PRO A O 1
ATOM 768 N N . VAL A 1 96 ? -18.845 -14.211 -13.358 1.00 59.19 96 VAL A N 1
ATOM 769 C CA . VAL A 1 96 ? -17.944 -15.355 -13.475 1.00 59.19 96 VAL A CA 1
ATOM 770 C C . VAL A 1 96 ? -18.593 -16.296 -14.482 1.00 59.19 96 VAL A C 1
ATOM 772 O O . VAL A 1 96 ? -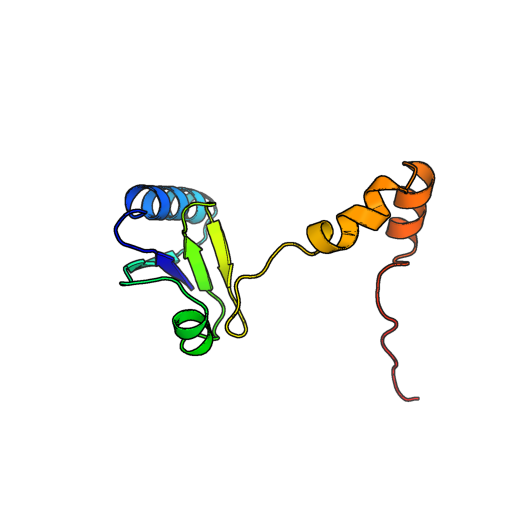19.573 -16.968 -14.169 1.00 59.19 96 VAL A O 1
ATOM 775 N N . LEU A 1 97 ? -18.096 -16.287 -15.720 1.00 59.34 97 LEU A N 1
ATOM 776 C CA . LEU A 1 97 ? -18.468 -17.287 -16.713 1.00 59.34 97 LEU A CA 1
ATOM 777 C C . LEU A 1 97 ? -17.898 -18.624 -16.238 1.00 59.34 97 LEU A C 1
ATOM 779 O O . LEU A 1 97 ? -16.684 -18.821 -16.241 1.00 59.34 97 LEU A O 1
ATOM 783 N N . VAL A 1 98 ? -18.776 -19.502 -15.769 1.00 58.91 98 VAL A N 1
ATOM 784 C CA . VAL A 1 98 ? -18.447 -20.903 -15.519 1.00 58.91 98 VAL A CA 1
ATOM 785 C C . VAL A 1 98 ? -18.825 -21.642 -16.797 1.00 58.91 98 VAL A C 1
ATOM 787 O O . VAL A 1 98 ? -19.990 -21.588 -17.194 1.00 58.91 98 VAL A O 1
ATOM 790 N N . ASP A 1 99 ? -17.853 -22.256 -17.472 1.00 50.66 99 ASP A N 1
ATOM 791 C CA . ASP A 1 99 ? -18.160 -23.184 -18.564 1.00 50.66 99 ASP A CA 1
ATOM 792 C C . ASP A 1 99 ? -18.991 -24.341 -17.991 1.00 50.66 99 ASP A C 1
ATOM 794 O O . ASP A 1 99 ? -18.664 -24.879 -16.928 1.00 50.66 99 ASP A O 1
ATOM 798 N N . ALA A 1 100 ? -20.106 -24.642 -18.659 1.00 57.50 100 ALA A N 1
ATOM 799 C CA . ALA A 1 100 ? -21.047 -25.695 -18.280 1.00 57.50 100 ALA A CA 1
ATOM 800 C C . ALA A 1 100 ? -20.517 -27.096 -18.609 1.00 57.50 100 ALA A C 1
ATOM 802 O O . ALA A 1 100 ? -19.843 -27.243 -19.656 1.00 57.50 100 ALA A O 1
#